Protein AF-Q2GEL8-F1 (afdb_monomer_lite)

Organism: Ehrlichia sennetsu (strain ATCC VR-367 / Miyayama) (NCBI:txid222891)

Secondary structure (DSSP, 8-state):
-HHHHHHHHHHTTS-HHHHHHHHHHHHHHHHHHHHHHHHHHHHHHHHHHHH---HHHHHHHHHHHHHHHHHHHHHHHHHSTT-THHHHHHHHHHHHHHHHHHHHIIIIIHHHTT-

Structure (mmCIF, N/CA/C/O backbone):
data_AF-Q2GEL8-F1
#
_entry.id   AF-Q2GEL8-F1
#
loop_
_atom_site.group_PDB
_atom_site.id
_atom_site.type_symbol
_atom_site.label_atom_id
_atom_site.label_alt_id
_atom_site.label_comp_id
_atom_site.label_asym_id
_atom_site.label_entity_id
_atom_site.label_seq_id
_atom_site.pdbx_PDB_ins_code
_atom_site.Cartn_x
_atom_site.Cartn_y
_atom_site.Cartn_z
_atom_site.occupancy
_atom_site.B_iso_or_equiv
_atom_site.auth_seq_id
_atom_site.auth_comp_id
_atom_site.auth_asym_id
_atom_site.auth_atom_id
_atom_site.pdbx_PDB_model_num
ATOM 1 N N . MET A 1 1 ? -24.498 -0.396 8.745 1.00 47.06 1 MET A N 1
ATOM 2 C CA . MET A 1 1 ? -25.640 -1.146 9.320 1.00 47.06 1 MET A CA 1
ATOM 3 C C . MET A 1 1 ? -25.208 -2.151 10.400 1.00 47.06 1 MET A C 1
ATOM 5 O O . MET A 1 1 ? -25.666 -2.022 11.524 1.00 47.06 1 MET A O 1
ATOM 9 N N . VAL A 1 2 ? -24.254 -3.060 10.138 1.00 45.72 2 VAL A N 1
ATOM 10 C CA . VAL A 1 2 ? -23.774 -4.077 11.115 1.00 45.72 2 VAL A CA 1
ATOM 11 C C . VAL A 1 2 ? -23.125 -3.479 12.380 1.00 45.72 2 VAL A C 1
ATOM 13 O O . VAL A 1 2 ? -23.398 -3.933 13.487 1.00 45.72 2 VAL A O 1
ATOM 16 N N . ARG A 1 3 ? -22.345 -2.393 12.245 1.00 50.59 3 ARG A N 1
ATOM 17 C CA . ARG A 1 3 ? -21.762 -1.654 13.386 1.00 50.59 3 ARG A CA 1
ATOM 18 C C . ARG A 1 3 ? -22.811 -1.094 14.360 1.00 50.59 3 ARG A C 1
ATOM 20 O O . ARG A 1 3 ? -22.539 -1.011 15.547 1.00 50.59 3 ARG A O 1
ATOM 27 N N . SER A 1 4 ? -23.999 -0.731 13.875 1.00 55.75 4 SER A N 1
ATOM 28 C CA . SER A 1 4 ? -25.045 -0.109 14.701 1.00 55.75 4 SER A CA 1
ATOM 29 C C . SER A 1 4 ? -25.812 -1.145 15.530 1.00 55.75 4 SER A C 1
ATOM 31 O O . SER A 1 4 ? -26.131 -0.892 16.687 1.00 55.75 4 SER A O 1
ATOM 33 N N . LEU A 1 5 ? -26.011 -2.349 14.985 1.00 52.62 5 LEU A N 1
ATOM 34 C CA . LEU A 1 5 ? -26.721 -3.439 15.658 1.00 52.62 5 LEU A CA 1
ATOM 35 C C . LEU A 1 5 ? -25.863 -4.099 16.754 1.00 52.62 5 LEU A C 1
ATOM 37 O O . LEU A 1 5 ? -26.366 -4.402 17.831 1.00 52.62 5 LEU A O 1
ATOM 41 N N . ALA A 1 6 ? -24.550 -4.230 16.524 1.00 56.69 6 ALA A N 1
ATOM 42 C CA . ALA A 1 6 ? -23.603 -4.710 17.534 1.00 56.69 6 ALA A CA 1
ATOM 43 C C . ALA A 1 6 ? -23.461 -3.734 18.718 1.00 56.69 6 ALA A C 1
ATOM 45 O O . ALA A 1 6 ? -23.416 -4.161 19.869 1.00 56.69 6 ALA A O 1
ATOM 46 N N . VAL A 1 7 ? -23.441 -2.423 18.445 1.00 61.19 7 VAL A N 1
ATOM 47 C CA . VAL A 1 7 ? -23.374 -1.383 19.485 1.00 61.19 7 VAL A CA 1
ATOM 48 C C . VAL A 1 7 ? -24.662 -1.345 20.314 1.00 61.19 7 VAL A C 1
ATOM 50 O O . VAL A 1 7 ? -24.579 -1.314 21.538 1.00 61.19 7 VAL A O 1
ATOM 53 N N . LEU A 1 8 ? -25.835 -1.450 19.678 1.00 58.31 8 LEU A N 1
ATOM 54 C CA . LEU A 1 8 ? -27.134 -1.487 20.363 1.00 58.31 8 LEU A CA 1
ATOM 55 C C . LEU A 1 8 ? -27.321 -2.730 21.248 1.00 58.31 8 LEU A C 1
ATOM 57 O O . LEU A 1 8 ? -27.828 -2.610 22.361 1.00 58.31 8 LEU A O 1
ATOM 61 N N . LEU A 1 9 ? -26.880 -3.908 20.791 1.00 55.34 9 LEU A N 1
ATOM 62 C CA . LEU A 1 9 ? -26.953 -5.146 21.579 1.00 55.34 9 LEU A CA 1
ATOM 63 C C . LEU A 1 9 ? -25.987 -5.147 22.767 1.00 55.34 9 LEU A C 1
ATOM 65 O O . LEU A 1 9 ? -26.334 -5.653 23.832 1.00 55.34 9 LEU A O 1
ATOM 69 N N . LEU A 1 10 ? -24.801 -4.545 22.617 1.00 56.25 10 LEU A N 1
ATOM 70 C CA . LEU A 1 10 ? -23.892 -4.352 23.742 1.00 56.25 10 LEU A CA 1
ATOM 71 C C . LEU A 1 10 ? -24.542 -3.439 24.783 1.00 56.25 10 LEU A C 1
ATOM 73 O O . LEU A 1 10 ? -24.671 -3.859 25.929 1.00 56.25 10 LEU A O 1
ATOM 77 N N . GLN A 1 11 ? -25.033 -2.261 24.383 1.00 60.44 11 GLN A N 1
ATOM 78 C CA . GLN A 1 11 ? -25.577 -1.217 25.267 1.00 60.44 11 GLN A CA 1
ATOM 79 C C . GLN A 1 11 ? -26.686 -1.699 26.227 1.00 60.44 11 GLN A C 1
ATOM 81 O O . GLN A 1 11 ? -26.840 -1.129 27.304 1.00 60.44 11 GLN A O 1
ATOM 86 N N . ALA A 1 12 ? -27.393 -2.783 25.890 1.00 58.28 12 ALA A N 1
ATOM 87 C CA . ALA A 1 12 ? -28.451 -3.389 26.701 1.00 58.28 12 ALA A CA 1
ATOM 88 C C . ALA A 1 12 ? -27.969 -4.229 27.910 1.00 58.28 12 ALA A C 1
ATOM 90 O O . ALA A 1 12 ? -28.774 -4.548 28.780 1.00 58.28 12 ALA A O 1
ATOM 91 N N . SER A 1 13 ? -26.686 -4.604 27.989 1.00 59.28 13 SER A N 1
ATOM 92 C CA . SER A 1 13 ? -26.200 -5.629 28.938 1.00 59.28 13 SER A CA 1
ATOM 93 C C . SER A 1 13 ? -25.533 -5.109 30.221 1.00 59.28 13 SER A C 1
ATOM 95 O O . SER A 1 13 ? -25.142 -5.916 31.059 1.00 59.28 13 SER A O 1
ATOM 97 N N . GLY A 1 14 ? -25.352 -3.792 30.400 1.00 60.12 14 GLY A N 1
ATOM 98 C CA . GLY A 1 14 ? -24.701 -3.196 31.589 1.00 60.12 14 GLY A CA 1
ATOM 99 C C . GLY A 1 14 ? -23.212 -3.552 31.793 1.00 60.12 14 GLY A C 1
ATOM 100 O O . GLY A 1 14 ? -22.517 -2.893 32.560 1.00 60.12 14 GLY A O 1
ATOM 101 N N . LEU A 1 15 ? -22.698 -4.538 31.052 1.00 56.88 15 LEU A N 1
ATOM 102 C CA . LEU A 1 15 ? -21.329 -5.061 31.037 1.00 56.88 15 LEU A CA 1
ATOM 103 C C . LEU A 1 15 ? -20.501 -4.446 29.887 1.00 56.88 15 LEU A C 1
ATOM 105 O O . LEU A 1 15 ? -19.688 -5.109 29.245 1.00 56.88 15 LEU A O 1
ATOM 109 N N . THR A 1 16 ? -20.777 -3.190 29.541 1.00 64.94 16 THR A N 1
ATOM 110 C CA . THR A 1 16 ? -20.425 -2.623 28.231 1.00 64.94 16 THR A CA 1
ATOM 111 C C . THR A 1 16 ? -19.143 -1.823 28.231 1.00 64.94 16 THR A C 1
ATOM 113 O O . THR A 1 16 ? -18.383 -1.917 27.275 1.00 64.94 16 THR A O 1
ATOM 116 N N . SER A 1 17 ? -18.855 -1.083 29.300 1.00 69.31 17 SER A N 1
ATOM 117 C CA . SER A 1 17 ? -17.720 -0.158 29.344 1.00 69.31 17 SER A CA 1
ATOM 118 C C . SER A 1 17 ? -16.369 -0.878 29.310 1.00 69.31 17 SER A C 1
ATOM 120 O O . SER A 1 17 ? -15.501 -0.521 28.517 1.00 69.31 17 SER A O 1
ATOM 122 N N . VAL A 1 18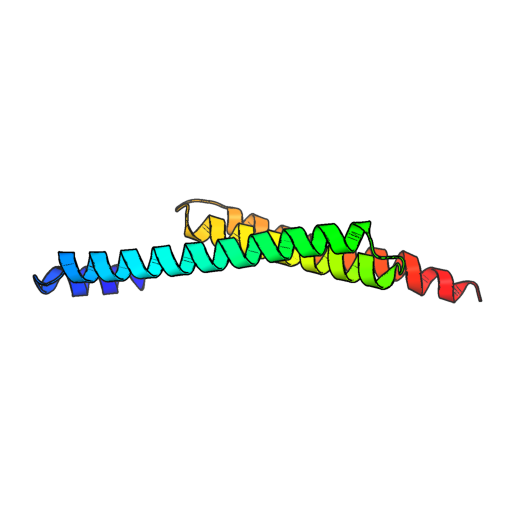 ? -16.202 -1.937 30.108 1.00 78.75 18 VAL A N 1
ATOM 123 C CA . VAL A 1 18 ? -14.949 -2.716 30.168 1.00 78.75 18 VAL A CA 1
ATOM 124 C C . VAL A 1 18 ? -14.722 -3.507 28.879 1.00 78.75 18 VAL A C 1
ATOM 126 O O . VAL A 1 18 ? -13.613 -3.528 28.347 1.00 78.75 18 VAL A O 1
ATOM 129 N N . LEU A 1 19 ? -15.774 -4.127 28.339 1.00 80.44 19 LEU A N 1
ATOM 130 C CA . LEU A 1 19 ? -15.679 -4.943 27.128 1.00 80.44 19 LEU A CA 1
ATOM 131 C C . LEU A 1 19 ? -15.456 -4.069 25.880 1.00 80.44 19 LEU A C 1
ATOM 133 O O . LEU A 1 19 ? -14.643 -4.416 25.026 1.00 80.44 19 LEU A O 1
ATOM 137 N N . GLN A 1 20 ? -16.086 -2.891 25.807 1.00 78.69 20 GLN A N 1
ATOM 138 C CA . GLN A 1 20 ? -15.800 -1.889 24.773 1.00 78.69 20 GLN A CA 1
ATOM 139 C C . GLN A 1 20 ? -14.368 -1.359 24.865 1.00 78.69 20 GLN A C 1
ATOM 141 O O . GLN A 1 20 ? -13.718 -1.220 23.830 1.00 78.69 20 GLN A O 1
ATOM 146 N N . LEU A 1 21 ? -13.856 -1.109 26.074 1.00 83.50 21 LEU A N 1
ATOM 147 C CA . LEU A 1 21 ? -12.474 -0.669 26.269 1.00 83.50 21 LEU A CA 1
ATOM 148 C C . LEU A 1 21 ? -11.476 -1.735 25.797 1.00 83.50 21 LEU A C 1
ATOM 150 O O . LEU A 1 21 ? -10.522 -1.410 25.095 1.00 83.50 21 LEU A O 1
ATOM 154 N N . TYR A 1 22 ? -11.725 -3.007 26.121 1.00 86.31 22 TYR A N 1
ATOM 155 C CA . TYR A 1 22 ? -10.907 -4.126 25.655 1.00 86.31 22 TYR A CA 1
ATOM 156 C C . TYR A 1 22 ? -10.921 -4.225 24.124 1.00 86.31 22 TYR A C 1
ATOM 158 O O . TYR A 1 22 ? -9.864 -4.246 23.498 1.00 86.31 22 TYR A O 1
ATOM 166 N N . LEU A 1 23 ? -12.101 -4.205 23.497 1.00 86.38 23 LEU A N 1
ATOM 167 C CA . LEU A 1 23 ? -12.226 -4.242 22.035 1.00 86.38 23 LEU A CA 1
ATOM 168 C C . LEU A 1 23 ? -11.525 -3.056 21.356 1.00 86.38 23 LEU A C 1
ATOM 170 O O . LEU A 1 23 ? -10.832 -3.250 20.358 1.00 86.38 23 LEU A O 1
ATOM 174 N N . ALA A 1 24 ? -11.670 -1.844 21.898 1.00 86.00 24 ALA A N 1
ATOM 175 C CA . ALA A 1 24 ? -11.007 -0.651 21.379 1.00 86.00 24 ALA A CA 1
ATOM 176 C C . ALA A 1 24 ? -9.480 -0.755 21.494 1.00 86.00 24 ALA A C 1
ATOM 178 O O . ALA A 1 24 ? -8.770 -0.433 20.542 1.00 86.00 24 ALA A O 1
ATOM 179 N N . PHE A 1 25 ? -8.978 -1.257 22.625 1.00 88.31 25 PHE A N 1
ATOM 180 C CA . PHE A 1 25 ? -7.553 -1.488 22.840 1.00 88.31 25 PHE A CA 1
ATOM 181 C C . PHE A 1 25 ? -6.971 -2.470 21.813 1.00 88.31 25 PHE A C 1
ATOM 183 O O . PHE A 1 25 ? -5.978 -2.154 21.159 1.00 88.31 25 PHE A O 1
ATOM 190 N N . TRP A 1 26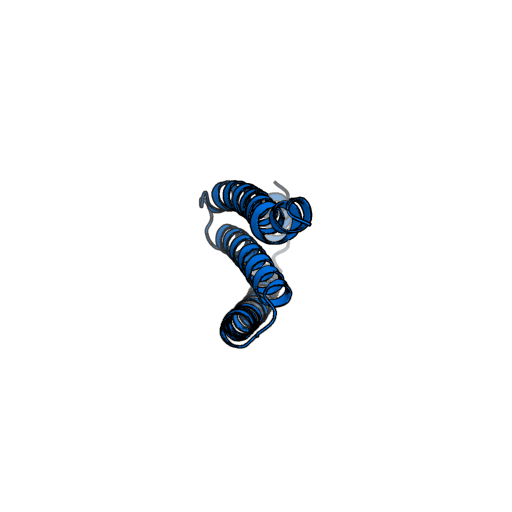 ? -7.613 -3.623 21.604 1.00 91.00 26 TRP A N 1
ATOM 191 C CA . TRP A 1 26 ? -7.160 -4.608 20.614 1.00 91.00 26 TRP A CA 1
ATOM 192 C C . TRP A 1 26 ? -7.241 -4.096 19.181 1.00 91.00 26 TRP A C 1
ATOM 194 O O . TRP A 1 26 ? -6.329 -4.339 18.392 1.00 91.00 26 TRP A O 1
ATOM 204 N N . PHE A 1 27 ? -8.300 -3.359 18.845 1.00 87.19 27 PHE A N 1
ATOM 205 C CA . PHE A 1 27 ? -8.434 -2.738 17.533 1.00 87.19 27 PHE A CA 1
ATOM 206 C C . PHE A 1 27 ? -7.298 -1.741 17.261 1.00 87.19 27 PHE A C 1
ATOM 208 O O . PHE A 1 27 ? -6.675 -1.798 16.200 1.00 87.19 27 PHE A O 1
ATOM 215 N N . LEU A 1 28 ? -6.980 -0.876 18.229 1.00 88.50 28 LEU A N 1
ATOM 216 C CA . LEU A 1 28 ? -5.873 0.079 18.127 1.00 88.50 28 LEU A CA 1
ATOM 217 C C . LEU A 1 28 ? -4.513 -0.619 18.020 1.00 88.50 28 LEU A C 1
ATOM 219 O O . LEU A 1 28 ? -3.697 -0.230 17.186 1.00 88.50 28 LEU A O 1
ATOM 223 N N . LEU A 1 29 ? -4.282 -1.667 18.816 1.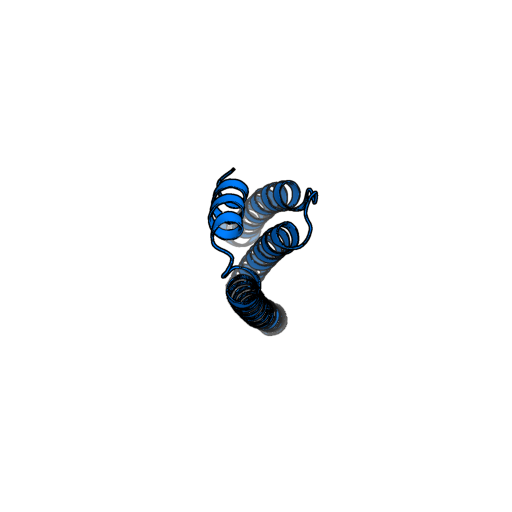00 93.06 29 LEU A N 1
ATOM 224 C CA . LEU A 1 29 ? -3.061 -2.471 18.749 1.00 93.06 29 LEU A CA 1
ATOM 225 C C . LEU A 1 29 ? -2.891 -3.102 17.359 1.00 93.06 29 LEU A C 1
ATOM 227 O O . LEU A 1 29 ? -1.823 -2.999 16.759 1.00 93.06 29 LEU A O 1
ATOM 231 N N . MET A 1 30 ? -3.950 -3.713 16.822 1.00 92.19 30 MET A N 1
ATOM 232 C CA . MET A 1 30 ? -3.925 -4.326 15.494 1.00 92.19 30 MET A CA 1
ATOM 233 C C . MET A 1 30 ? -3.628 -3.287 14.408 1.00 92.19 30 MET A C 1
ATOM 235 O O . MET A 1 30 ? -2.801 -3.533 13.532 1.00 92.19 30 MET A O 1
ATOM 239 N N . LEU A 1 31 ? -4.249 -2.107 14.490 1.00 91.06 31 LEU A N 1
ATOM 240 C CA . LEU A 1 31 ? -4.026 -1.025 13.536 1.00 91.06 31 LEU A CA 1
ATOM 241 C C . LEU A 1 31 ? -2.582 -0.513 13.581 1.00 91.06 31 LEU A C 1
ATOM 243 O O . LEU A 1 31 ? -1.972 -0.321 12.530 1.00 91.06 31 LEU A O 1
ATOM 247 N N . LEU A 1 32 ? -2.016 -0.352 14.780 1.00 94.00 32 LEU A N 1
ATOM 248 C CA . LEU A 1 32 ? -0.625 0.058 14.963 1.00 94.00 32 LEU A CA 1
ATOM 249 C C . LEU A 1 32 ? 0.346 -0.941 14.320 1.00 94.00 32 LEU A C 1
ATOM 251 O O . LEU A 1 32 ? 1.261 -0.534 13.606 1.00 94.00 32 LEU A O 1
ATOM 255 N N . ILE A 1 33 ? 0.128 -2.242 14.541 1.00 96.56 33 ILE A N 1
ATOM 256 C CA . ILE A 1 33 ? 0.961 -3.307 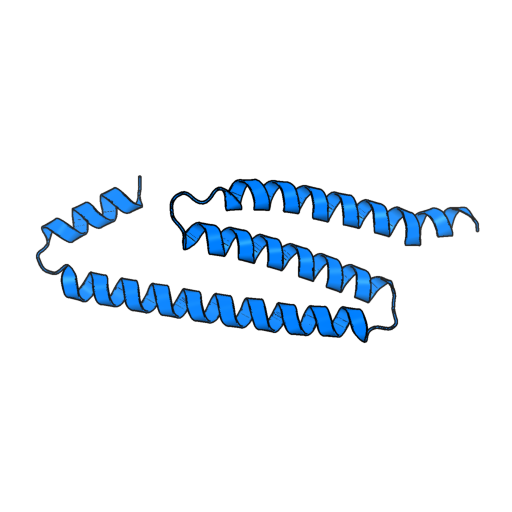13.969 1.00 96.56 33 ILE A CA 1
ATOM 257 C C . ILE A 1 33 ? 0.887 -3.279 12.439 1.00 96.56 33 ILE A C 1
ATOM 259 O O . ILE A 1 33 ? 1.924 -3.296 11.777 1.00 96.56 33 ILE A O 1
ATOM 263 N N . VAL A 1 34 ? -0.319 -3.185 11.870 1.00 95.00 34 VAL A N 1
ATOM 264 C CA . VAL A 1 34 ? -0.513 -3.109 10.412 1.00 95.00 34 VAL A CA 1
ATOM 265 C C . VAL A 1 34 ? 0.200 -1.890 9.829 1.00 95.00 34 VAL A C 1
ATOM 267 O O . VAL A 1 34 ? 0.904 -2.020 8.830 1.00 95.00 34 VAL A O 1
ATOM 270 N N . LEU A 1 35 ? 0.073 -0.721 10.462 1.00 95.75 35 LEU A N 1
ATOM 271 C CA . LEU A 1 35 ? 0.712 0.509 9.997 1.00 95.75 35 LEU A CA 1
ATOM 272 C C . LEU A 1 35 ? 2.246 0.410 10.050 1.00 95.75 35 LEU A C 1
ATOM 274 O O . LEU A 1 35 ? 2.918 0.807 9.101 1.00 95.75 35 LEU A O 1
ATOM 278 N N . ALA A 1 36 ? 2.802 -0.165 11.119 1.00 96.75 36 ALA A N 1
ATOM 279 C CA . ALA A 1 36 ? 4.244 -0.361 11.266 1.00 96.75 36 ALA A CA 1
ATOM 280 C C . ALA A 1 36 ? 4.811 -1.320 10.205 1.00 96.75 36 ALA A C 1
ATOM 282 O O . ALA A 1 36 ? 5.825 -1.023 9.567 1.00 96.75 36 ALA A O 1
ATOM 283 N N . VAL A 1 37 ? 4.142 -2.453 9.972 1.00 97.06 37 VAL A N 1
ATOM 284 C CA . VAL A 1 37 ? 4.534 -3.422 8.936 1.00 97.06 37 VAL A CA 1
ATOM 285 C C . VAL A 1 37 ? 4.447 -2.788 7.547 1.00 97.06 37 VAL A C 1
ATOM 287 O O . VAL A 1 37 ? 5.381 -2.907 6.761 1.00 97.06 37 VAL A O 1
ATOM 290 N N . LEU A 1 38 ? 3.370 -2.057 7.260 1.00 96.81 38 LEU A N 1
ATOM 291 C CA . LEU A 1 38 ? 3.156 -1.440 5.954 1.00 96.81 38 LEU A CA 1
ATOM 292 C C . LEU A 1 38 ? 4.164 -0.317 5.666 1.00 96.81 38 LEU A C 1
ATOM 294 O O . LEU A 1 38 ? 4.697 -0.233 4.565 1.00 96.81 38 LEU A O 1
ATOM 298 N N . LEU A 1 39 ? 4.481 0.527 6.650 1.00 97.00 39 LEU A N 1
ATOM 299 C CA . LEU A 1 39 ? 5.488 1.578 6.482 1.00 97.00 39 LEU A CA 1
ATOM 300 C C . LEU A 1 39 ? 6.907 1.008 6.371 1.00 97.00 39 LEU A C 1
ATOM 302 O O . LEU A 1 39 ? 7.697 1.485 5.556 1.00 97.00 39 LEU A O 1
ATOM 306 N N . SER A 1 40 ? 7.236 -0.025 7.152 1.00 97.31 40 SER A N 1
ATOM 307 C CA . SER A 1 40 ? 8.550 -0.673 7.066 1.00 97.31 40 SER A CA 1
ATOM 308 C C . SER A 1 40 ? 8.759 -1.386 5.727 1.00 97.31 40 SER A C 1
ATOM 310 O O . SER A 1 40 ? 9.829 -1.240 5.131 1.00 97.31 40 SER A O 1
ATOM 312 N N . SER A 1 41 ? 7.743 -2.073 5.190 1.00 97.00 41 SER A N 1
ATOM 313 C CA . SER A 1 41 ? 7.831 -2.674 3.855 1.00 97.00 41 SER A CA 1
ATOM 314 C C . SER A 1 41 ? 7.973 -1.609 2.765 1.00 97.00 41 SER A C 1
ATOM 316 O O . SER A 1 41 ? 8.789 -1.773 1.858 1.00 97.00 41 SER A O 1
ATOM 318 N N . MET A 1 42 ? 7.268 -0.477 2.881 1.00 96.94 42 MET A N 1
ATOM 319 C CA . MET A 1 42 ? 7.407 0.671 1.975 1.00 96.94 42 MET A CA 1
ATOM 320 C C . MET A 1 42 ? 8.802 1.276 1.957 1.00 96.94 42 MET A C 1
ATOM 322 O O . MET A 1 42 ? 9.338 1.573 0.883 1.00 96.94 42 MET A O 1
ATOM 326 N N . LEU A 1 43 ? 9.418 1.413 3.128 1.00 96.88 43 LEU A N 1
ATOM 327 C CA . LEU A 1 43 ? 10.797 1.867 3.239 1.00 96.88 43 LEU A CA 1
ATOM 328 C C . LEU A 1 43 ? 11.747 0.906 2.504 1.00 96.88 43 LEU A C 1
ATOM 330 O O . LEU A 1 43 ? 12.579 1.342 1.708 1.00 96.88 43 LEU A O 1
ATOM 334 N N . LEU A 1 44 ? 11.579 -0.403 2.719 1.00 95.94 44 LEU A N 1
ATOM 335 C CA . LEU A 1 44 ? 12.408 -1.441 2.101 1.00 95.94 44 LEU A CA 1
ATOM 336 C C . LEU A 1 44 ? 12.247 -1.485 0.573 1.00 95.94 44 LEU A C 1
ATOM 338 O O . LEU A 1 44 ? 13.223 -1.644 -0.159 1.00 95.94 44 LEU A O 1
ATOM 342 N N . LEU A 1 45 ? 11.022 -1.307 0.079 1.00 95.94 45 LEU A N 1
ATOM 343 C CA . LEU A 1 45 ? 10.710 -1.244 -1.351 1.00 95.94 45 LEU A CA 1
ATOM 344 C C . LEU A 1 45 ? 11.335 -0.014 -2.010 1.00 95.94 45 LEU A C 1
ATOM 346 O O . LEU A 1 45 ? 11.924 -0.125 -3.084 1.00 95.94 45 LEU A O 1
ATOM 350 N N . THR A 1 46 ? 11.282 1.138 -1.340 1.00 94.94 46 THR A N 1
ATOM 351 C CA . THR A 1 46 ? 11.944 2.364 -1.811 1.00 94.94 46 THR A CA 1
ATOM 352 C C . THR A 1 46 ? 13.455 2.164 -1.903 1.00 94.94 46 THR A C 1
ATOM 354 O O . THR A 1 46 ? 14.070 2.520 -2.907 1.00 94.94 46 THR A O 1
ATOM 357 N N . PHE A 1 47 ? 14.046 1.518 -0.896 1.00 95.31 47 PHE A N 1
ATOM 358 C CA . PHE A 1 47 ? 15.451 1.126 -0.920 1.00 95.31 47 PHE A CA 1
ATOM 359 C C . PHE A 1 47 ? 15.754 0.191 -2.106 1.00 95.31 47 PHE A C 1
ATOM 361 O O . PHE A 1 47 ? 16.675 0.458 -2.874 1.00 95.31 47 PHE A O 1
ATOM 368 N N . CYS A 1 48 ? 14.939 -0.841 -2.348 1.00 91.81 48 CYS A N 1
ATOM 369 C CA . CYS A 1 48 ? 15.124 -1.745 -3.493 1.00 91.81 48 CYS A CA 1
ATOM 370 C C . CYS A 1 48 ? 15.120 -1.011 -4.845 1.00 91.81 48 CYS A C 1
ATOM 372 O O . CYS A 1 48 ? 15.957 -1.299 -5.698 1.00 91.81 48 CYS A O 1
ATOM 374 N N . ILE A 1 49 ? 14.231 -0.031 -5.046 1.00 93.38 49 ILE A N 1
ATOM 375 C CA . ILE A 1 49 ? 14.156 0.741 -6.302 1.00 93.38 49 ILE A CA 1
ATOM 376 C C . ILE A 1 49 ? 15.467 1.494 -6.582 1.00 93.38 49 ILE A C 1
ATOM 378 O O . ILE A 1 49 ? 15.908 1.568 -7.736 1.00 93.38 49 ILE A O 1
ATOM 382 N N . VAL A 1 50 ? 16.094 2.044 -5.539 1.00 94.12 50 VAL A N 1
ATOM 383 C CA . VAL A 1 50 ? 17.352 2.795 -5.653 1.00 94.12 50 VAL A CA 1
ATOM 384 C C . VAL A 1 50 ? 18.532 1.859 -5.916 1.00 94.12 50 VAL A C 1
ATOM 386 O O . VAL A 1 50 ? 19.345 2.150 -6.792 1.00 94.12 50 VAL A O 1
ATOM 389 N N . PHE A 1 51 ? 18.607 0.733 -5.201 1.00 92.81 51 PHE A N 1
ATOM 390 C CA . PHE A 1 51 ? 19.798 -0.122 -5.172 1.00 92.81 51 PHE A CA 1
ATOM 391 C C . PHE A 1 51 ? 19.815 -1.264 -6.191 1.00 92.81 51 PHE A C 1
ATOM 393 O O . PHE A 1 51 ? 20.894 -1.741 -6.528 1.00 92.81 51 PHE A O 1
ATOM 400 N N . PHE A 1 52 ? 18.671 -1.724 -6.698 1.00 91.00 52 PHE A N 1
ATOM 401 C CA . PHE A 1 52 ? 18.677 -2.778 -7.712 1.00 91.00 52 PHE A CA 1
ATOM 402 C C . PHE A 1 52 ? 19.318 -2.303 -9.019 1.00 91.00 52 PHE A C 1
ATOM 404 O O . PHE A 1 52 ? 19.215 -1.140 -9.394 1.00 91.00 52 PHE A O 1
ATOM 411 N N . GLU A 1 53 ? 19.977 -3.203 -9.743 1.00 89.19 53 GLU A N 1
ATOM 412 C CA . GLU A 1 53 ? 20.540 -2.899 -11.066 1.00 89.19 53 GLU A CA 1
ATOM 413 C C . GLU A 1 53 ? 19.585 -3.319 -12.189 1.00 89.19 53 GLU A C 1
ATOM 415 O O . GLU A 1 53 ? 19.430 -2.618 -13.193 1.00 89.19 53 GLU A O 1
ATOM 420 N N . ALA A 1 54 ? 18.878 -4.438 -12.002 1.00 90.25 54 ALA A N 1
ATOM 421 C CA . ALA A 1 54 ? 17.960 -4.977 -12.991 1.00 90.25 54 ALA A CA 1
ATOM 422 C C . ALA A 1 54 ? 16.702 -4.105 -13.133 1.00 90.25 54 ALA A C 1
ATOM 424 O O . ALA A 1 54 ? 15.978 -3.835 -12.173 1.00 90.25 54 ALA A O 1
ATOM 425 N N . LYS A 1 55 ? 16.393 -3.708 -14.376 1.00 86.94 55 LYS A N 1
ATOM 426 C CA . LYS A 1 55 ? 15.198 -2.905 -14.701 1.00 86.94 55 LYS A CA 1
ATOM 427 C C . LYS 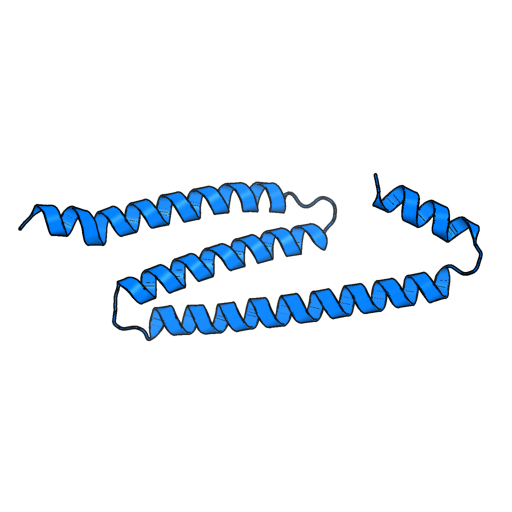A 1 55 ? 13.903 -3.591 -14.261 1.00 86.94 55 LYS A C 1
ATOM 429 O O . LYS A 1 55 ? 13.000 -2.921 -13.775 1.00 86.94 55 LYS A O 1
ATOM 434 N N . HIS A 1 56 ? 13.829 -4.911 -14.427 1.00 88.31 56 HIS A N 1
ATOM 435 C CA . HIS A 1 56 ? 12.674 -5.709 -14.024 1.00 88.31 56 HIS A CA 1
ATOM 436 C C . HIS A 1 56 ? 12.385 -5.569 -12.524 1.00 88.31 56 HIS A C 1
ATOM 438 O O . HIS A 1 56 ? 11.259 -5.261 -12.139 1.00 88.31 56 HIS A O 1
ATOM 444 N N . ASP A 1 57 ? 13.413 -5.696 -11.687 1.00 89.19 57 ASP A N 1
ATOM 445 C CA . ASP A 1 57 ? 13.242 -5.699 -10.235 1.00 89.19 57 ASP A CA 1
ATOM 446 C C . ASP A 1 57 ? 12.866 -4.310 -9.709 1.00 89.19 57 ASP A C 1
ATOM 448 O O . ASP A 1 57 ? 12.059 -4.192 -8.788 1.00 89.19 57 ASP A O 1
ATOM 452 N N . LYS A 1 58 ? 13.347 -3.242 -10.363 1.00 91.94 58 LYS A N 1
ATOM 453 C CA . LYS A 1 58 ? 12.883 -1.871 -10.094 1.00 91.94 58 LYS A CA 1
ATOM 454 C C . LYS A 1 58 ? 11.406 -1.680 -10.414 1.00 91.94 58 LYS A C 1
ATOM 456 O O . LYS A 1 58 ? 10.694 -1.059 -9.633 1.00 91.94 58 LYS A O 1
ATOM 461 N N . ILE A 1 59 ? 10.945 -2.199 -11.553 1.00 92.56 59 ILE A N 1
ATOM 462 C CA . ILE A 1 59 ? 9.540 -2.089 -11.974 1.00 92.56 59 ILE A CA 1
ATOM 463 C C . ILE A 1 59 ? 8.643 -2.887 -11.021 1.00 92.56 59 ILE A C 1
ATOM 465 O O . ILE A 1 59 ? 7.603 -2.387 -10.594 1.00 92.56 59 ILE A O 1
ATOM 469 N N . LEU A 1 60 ? 9.069 -4.091 -10.627 1.00 92.62 60 LEU A N 1
ATOM 470 C CA . LEU A 1 60 ? 8.352 -4.916 -9.658 1.00 92.62 60 LEU A CA 1
ATOM 471 C C . LEU A 1 60 ? 8.270 -4.240 -8.281 1.00 92.62 60 LEU A C 1
ATOM 473 O O . LEU A 1 60 ? 7.199 -4.222 -7.665 1.00 92.62 60 LEU A O 1
ATOM 477 N N . ALA A 1 61 ? 9.370 -3.642 -7.817 1.00 94.38 61 ALA A N 1
ATOM 478 C CA . ALA A 1 61 ? 9.405 -2.897 -6.564 1.00 94.38 61 ALA A CA 1
ATOM 479 C C . ALA A 1 61 ? 8.532 -1.631 -6.627 1.00 94.38 61 ALA A C 1
ATOM 481 O O . ALA A 1 61 ? 7.772 -1.374 -5.698 1.00 94.38 61 ALA A O 1
ATOM 482 N N . ALA A 1 62 ? 8.551 -0.883 -7.735 1.00 92.56 62 ALA A N 1
ATOM 483 C CA . ALA A 1 62 ? 7.704 0.298 -7.925 1.00 92.56 62 ALA A CA 1
ATOM 484 C C . ALA A 1 62 ? 6.206 -0.047 -7.952 1.00 92.56 62 ALA A C 1
ATOM 486 O O . ALA A 1 62 ? 5.398 0.642 -7.328 1.00 92.56 62 ALA A O 1
ATOM 487 N N . ASN A 1 63 ? 5.828 -1.144 -8.614 1.00 94.38 63 ASN A N 1
ATOM 488 C CA . ASN A 1 63 ? 4.447 -1.623 -8.613 1.00 94.38 63 ASN A CA 1
ATOM 489 C C . ASN A 1 63 ? 3.991 -2.034 -7.209 1.00 94.38 63 ASN A C 1
ATOM 491 O O . ASN A 1 63 ? 2.920 -1.644 -6.748 1.00 94.38 63 ASN A O 1
ATOM 495 N N . SER A 1 64 ? 4.838 -2.789 -6.509 1.00 95.12 64 SER A N 1
ATOM 496 C CA . SER A 1 64 ? 4.571 -3.201 -5.132 1.00 95.12 64 SER A CA 1
ATOM 497 C C . SER A 1 64 ? 4.496 -1.994 -4.192 1.00 95.12 64 SER A C 1
ATOM 499 O O . SER A 1 64 ? 3.704 -1.998 -3.257 1.00 95.12 64 SER A O 1
ATOM 501 N N . LEU A 1 65 ? 5.258 -0.928 -4.450 1.00 95.31 65 LEU A N 1
ATOM 502 C CA . LEU A 1 65 ? 5.147 0.329 -3.714 1.00 95.31 65 LEU A CA 1
ATOM 503 C C . LEU A 1 65 ? 3.782 0.993 -3.938 1.00 95.31 65 LEU A C 1
ATOM 505 O O . LEU A 1 65 ? 3.106 1.358 -2.978 1.00 95.31 65 LEU A O 1
ATOM 509 N N . SER A 1 66 ? 3.328 1.080 -5.191 1.00 93.88 66 SER A N 1
ATOM 510 C CA . SER A 1 66 ? 2.025 1.664 -5.532 1.00 93.88 66 SER A CA 1
ATOM 511 C C . SER A 1 66 ? 0.857 0.956 -4.832 1.00 93.88 66 SER A C 1
ATOM 513 O O . SER A 1 66 ? -0.017 1.625 -4.278 1.00 93.88 66 SER A O 1
ATOM 515 N N . THR A 1 67 ? 0.861 -0.379 -4.773 1.00 95.19 67 THR A N 1
ATOM 516 C CA . THR A 1 67 ? -0.220 -1.143 -4.122 1.00 95.19 67 THR A CA 1
ATOM 517 C C . THR A 1 67 ? -0.309 -0.889 -2.621 1.00 95.19 67 THR A C 1
ATOM 519 O O . THR A 1 67 ? -1.408 -0.791 -2.081 1.00 95.19 67 THR A O 1
ATOM 522 N N . HIS A 1 68 ? 0.811 -0.705 -1.930 1.00 95.56 68 HIS A N 1
ATOM 523 C CA . HIS A 1 68 ? 0.784 -0.378 -0.504 1.00 95.56 68 HIS A CA 1
ATOM 524 C C . HIS A 1 68 ? 0.320 1.058 -0.241 1.00 95.56 68 HIS A C 1
ATOM 526 O O . HIS A 1 68 ? -0.338 1.285 0.768 1.00 95.56 68 HIS A O 1
ATOM 532 N N . VAL A 1 69 ? 0.602 2.021 -1.128 1.00 95.00 69 VAL A N 1
ATOM 533 C CA . VAL A 1 69 ? 0.044 3.384 -1.014 1.00 95.00 69 VAL A CA 1
ATOM 534 C C . VAL A 1 69 ? -1.484 3.355 -1.147 1.00 95.00 69 VAL A C 1
ATOM 536 O O . VAL A 1 69 ? -2.193 4.052 -0.417 1.00 95.00 69 VAL A O 1
ATOM 539 N N . ILE A 1 70 ? -2.011 2.500 -2.026 1.00 96.00 70 ILE A N 1
ATOM 540 C CA . ILE A 1 70 ? -3.456 2.267 -2.158 1.00 96.00 70 ILE A CA 1
ATOM 541 C C . ILE A 1 70 ? -4.019 1.647 -0.871 1.00 96.00 70 ILE A C 1
ATOM 543 O O . ILE A 1 70 ? -5.000 2.151 -0.328 1.00 96.00 70 ILE A O 1
ATOM 547 N N . VAL A 1 71 ? -3.373 0.609 -0.328 1.00 95.19 71 VAL A N 1
ATOM 548 C CA . VAL A 1 71 ? -3.783 -0.006 0.950 1.00 95.19 71 VAL A CA 1
ATOM 549 C C . VAL A 1 71 ? -3.723 1.003 2.101 1.00 95.19 71 VAL A C 1
ATOM 551 O O . VAL A 1 71 ? -4.641 1.041 2.919 1.00 95.19 71 VAL A O 1
ATOM 554 N N . LEU A 1 72 ? -2.700 1.860 2.147 1.00 94.62 72 LEU A N 1
ATOM 555 C CA . LEU A 1 72 ? -2.583 2.941 3.127 1.00 94.62 72 LEU A CA 1
ATOM 556 C C . LEU A 1 72 ? -3.749 3.932 3.007 1.00 94.62 72 LEU A C 1
ATOM 558 O O . LEU A 1 72 ? -4.292 4.355 4.024 1.00 94.62 72 LEU A O 1
ATOM 562 N N . SER A 1 73 ? -4.174 4.255 1.784 1.00 93.56 73 SER A N 1
ATOM 563 C CA . SER A 1 73 ? -5.326 5.132 1.531 1.00 93.56 73 SER A CA 1
ATOM 564 C C . SER A 1 73 ? -6.632 4.501 2.028 1.00 93.56 73 SER A C 1
ATOM 566 O O . SER A 1 73 ? -7.435 5.164 2.686 1.00 93.56 73 SER A O 1
ATOM 568 N N . CYS A 1 74 ? -6.820 3.197 1.803 1.00 92.62 74 CYS A N 1
ATOM 569 C CA . CYS A 1 74 ? -7.951 2.448 2.356 1.00 92.62 74 CYS A CA 1
ATOM 570 C C . CYS A 1 74 ? -7.919 2.421 3.891 1.00 92.62 74 CYS A C 1
ATOM 572 O O . CYS A 1 74 ? -8.940 2.660 4.533 1.00 92.62 74 CYS A O 1
ATOM 574 N N . LEU A 1 75 ? -6.750 2.177 4.491 1.00 92.81 75 LEU A N 1
ATOM 575 C CA . LEU A 1 75 ? -6.580 2.175 5.945 1.00 92.81 75 LEU A CA 1
ATOM 576 C C . LEU A 1 75 ? -6.889 3.557 6.538 1.00 92.81 75 LEU A C 1
ATOM 578 O O . LEU A 1 75 ? -7.596 3.652 7.539 1.00 92.81 75 LEU A O 1
ATO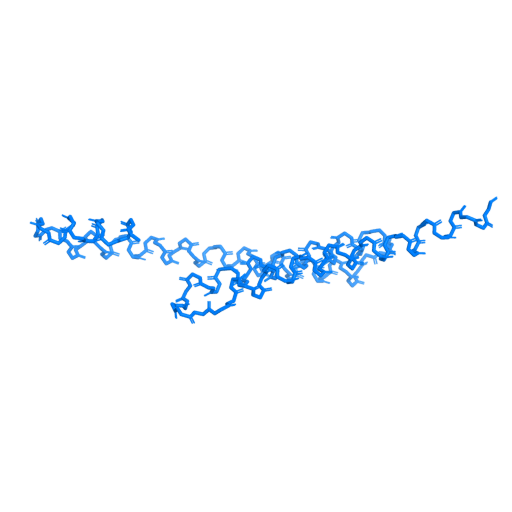M 582 N N . TYR A 1 76 ? -6.444 4.631 5.888 1.00 91.19 76 TYR A N 1
ATOM 583 C CA . TYR A 1 76 ? -6.772 5.997 6.288 1.00 91.19 76 TYR A CA 1
ATOM 584 C C . TYR A 1 76 ? -8.285 6.258 6.259 1.00 91.19 76 TYR A C 1
ATOM 586 O O . TYR A 1 76 ? -8.831 6.829 7.204 1.00 91.19 76 TYR A O 1
ATOM 594 N N . SER A 1 77 ? -8.987 5.746 5.243 1.00 89.56 77 SER A N 1
ATOM 595 C CA . SER A 1 77 ? -10.450 5.842 5.161 1.00 89.56 77 SER A CA 1
ATOM 596 C C . SER A 1 77 ? -11.165 5.142 6.325 1.00 89.56 77 SER A C 1
ATOM 598 O O . SER A 1 77 ? -12.213 5.600 6.775 1.00 89.56 77 SER A O 1
ATOM 600 N N . THR A 1 78 ? -10.578 4.080 6.892 1.00 86.38 78 THR A N 1
ATOM 601 C CA . THR A 1 78 ? -11.138 3.429 8.092 1.00 86.38 78 THR A CA 1
ATOM 602 C C . THR A 1 78 ? -10.952 4.230 9.384 1.00 86.38 78 THR A C 1
ATOM 604 O O . THR A 1 78 ? -11.724 4.037 10.327 1.00 86.38 78 THR A O 1
ATOM 607 N N . LEU A 1 79 ? -9.950 5.115 9.436 1.00 87.25 79 LEU A N 1
ATOM 608 C CA . LEU A 1 79 ? -9.641 5.965 10.590 1.00 87.25 79 LEU A CA 1
ATOM 609 C C . LEU A 1 79 ? -10.467 7.253 10.603 1.00 87.25 79 LEU A C 1
ATOM 611 O O . LEU A 1 79 ? -10.879 7.701 11.671 1.00 87.25 79 LEU A O 1
ATOM 615 N N . VAL A 1 80 ? -10.693 7.845 9.428 1.00 87.44 80 VAL A N 1
ATOM 616 C CA . VAL A 1 80 ? -11.383 9.130 9.284 1.00 87.44 80 VAL A CA 1
ATOM 617 C C . VAL A 1 80 ? -12.778 8.897 8.696 1.00 87.44 80 VAL A C 1
ATOM 619 O O . VAL A 1 80 ? -12.891 8.687 7.481 1.00 87.44 80 VAL A O 1
ATOM 622 N N . PRO A 1 81 ? -13.842 8.916 9.526 1.00 72.88 81 PRO A N 1
ATOM 623 C CA . PRO A 1 81 ? -15.210 8.880 9.019 1.00 72.88 81 PRO A CA 1
ATOM 624 C C . PRO A 1 81 ? -15.450 10.099 8.111 1.00 72.88 81 PRO A C 1
ATOM 626 O O . PRO A 1 81 ? -14.911 11.171 8.368 1.00 72.88 81 PRO A O 1
ATOM 629 N N . ASP A 1 82 ? -16.214 9.909 7.032 1.00 76.00 82 ASP A N 1
ATOM 630 C CA . ASP A 1 82 ? -16.536 10.916 5.996 1.00 76.00 82 ASP A CA 1
ATOM 631 C C . ASP A 1 82 ? -15.410 11.284 5.022 1.00 76.00 82 ASP A C 1
ATOM 633 O O . ASP A 1 82 ? -15.448 12.307 4.336 1.00 76.00 82 ASP A O 1
ATOM 637 N N . SER A 1 83 ? -14.398 10.429 4.916 1.00 81.94 83 SER A N 1
ATOM 638 C CA . SER A 1 83 ? -13.274 10.671 4.025 1.00 81.94 83 SER A CA 1
ATOM 639 C C . SER A 1 83 ? -13.450 9.952 2.675 1.00 81.94 83 SER A C 1
ATOM 641 O O . SER A 1 83 ? -13.605 8.733 2.606 1.00 81.94 83 SER A O 1
ATOM 643 N N . ASN A 1 84 ? -13.377 10.701 1.568 1.00 86.94 84 ASN A N 1
ATOM 644 C CA . ASN A 1 84 ? -13.527 10.177 0.196 1.00 86.94 84 ASN A CA 1
ATOM 645 C C . ASN A 1 84 ? -12.265 9.448 -0.322 1.00 86.94 84 ASN A C 1
ATOM 647 O O . ASN A 1 84 ? -12.055 9.312 -1.527 1.00 86.94 84 ASN A O 1
ATOM 651 N N . PHE A 1 85 ? -11.385 8.989 0.575 1.00 88.56 85 PHE A N 1
ATOM 652 C CA . PHE A 1 85 ? -10.120 8.345 0.199 1.00 88.56 85 PHE A CA 1
ATOM 653 C C . PHE A 1 85 ? -10.315 6.979 -0.447 1.00 88.56 85 PHE A C 1
ATOM 655 O O . PHE A 1 85 ? -9.435 6.531 -1.175 1.00 88.56 85 PHE A O 1
ATOM 662 N N . LEU A 1 86 ? -11.455 6.329 -0.214 1.00 90.88 86 LEU A N 1
ATOM 663 C CA . LEU A 1 86 ? -11.766 5.046 -0.831 1.00 90.88 86 LEU A CA 1
ATOM 664 C C . LEU A 1 86 ? -12.010 5.193 -2.345 1.00 90.88 86 LEU A C 1
ATOM 666 O O . LEU A 1 86 ? -11.500 4.395 -3.129 1.00 90.88 86 LEU A O 1
ATOM 670 N N . ASP A 1 87 ? -12.683 6.266 -2.764 1.00 93.00 87 ASP A N 1
ATOM 671 C CA . ASP A 1 87 ? -12.890 6.587 -4.183 1.00 93.00 87 ASP A CA 1
ATOM 672 C C . ASP A 1 87 ? -11.562 6.938 -4.864 1.00 93.00 87 ASP A C 1
ATOM 674 O O . ASP A 1 87 ? -11.256 6.463 -5.961 1.00 93.00 87 ASP A O 1
ATOM 678 N N . ILE A 1 88 ? -10.723 7.710 -4.167 1.00 92.06 88 ILE A N 1
ATOM 679 C CA . ILE A 1 88 ? -9.364 8.028 -4.612 1.00 92.06 88 ILE A CA 1
ATOM 680 C C . ILE A 1 88 ? -8.545 6.736 -4.759 1.00 92.06 88 ILE A C 1
ATOM 682 O O . ILE A 1 88 ? -7.910 6.529 -5.790 1.00 92.06 88 ILE A O 1
ATOM 686 N N . ALA A 1 89 ? -8.598 5.826 -3.784 1.00 94.50 89 ALA A N 1
ATOM 687 C CA . ALA A 1 89 ? -7.875 4.556 -3.823 1.00 94.50 89 ALA A CA 1
ATOM 688 C C . ALA A 1 89 ? -8.261 3.701 -5.043 1.00 94.50 89 ALA A C 1
ATOM 690 O O . ALA A 1 89 ? -7.382 3.124 -5.692 1.00 94.50 89 ALA A O 1
ATOM 691 N N . TYR A 1 90 ? -9.544 3.667 -5.417 1.00 94.00 90 TYR A N 1
ATOM 692 C CA . TYR A 1 90 ? -9.990 2.983 -6.633 1.00 94.00 90 TYR A CA 1
ATOM 693 C C . TYR A 1 90 ? -9.377 3.585 -7.897 1.00 94.00 90 TYR A C 1
ATOM 695 O O . TYR A 1 90 ? -8.818 2.852 -8.716 1.00 94.00 90 TYR A O 1
ATOM 703 N N . ILE A 1 91 ? -9.415 4.911 -8.046 1.00 95.31 91 ILE A N 1
ATOM 704 C CA . ILE A 1 91 ? -8.835 5.593 -9.211 1.00 95.31 91 ILE A CA 1
ATOM 705 C C . ILE A 1 91 ? -7.325 5.329 -9.288 1.00 95.31 91 ILE A C 1
ATOM 707 O O . ILE A 1 91 ? -6.809 4.976 -10.350 1.00 95.31 91 ILE A O 1
ATOM 711 N N . TYR A 1 92 ? -6.619 5.428 -8.160 1.00 93.44 92 TYR A N 1
ATOM 712 C CA . TYR A 1 92 ? -5.182 5.160 -8.090 1.00 93.44 92 TYR A CA 1
ATOM 713 C C . TYR A 1 92 ? -4.838 3.702 -8.415 1.00 93.44 92 TYR A C 1
ATOM 715 O O . TYR A 1 92 ? -3.796 3.450 -9.017 1.00 93.44 92 TYR A O 1
ATOM 723 N N . THR A 1 93 ? -5.722 2.752 -8.101 1.00 95.19 93 THR A N 1
ATOM 724 C CA . THR A 1 93 ? -5.552 1.338 -8.475 1.00 95.19 93 THR A CA 1
ATOM 725 C C . THR A 1 93 ? -5.567 1.154 -9.989 1.00 95.19 93 THR A C 1
ATOM 727 O O . THR A 1 93 ? -4.663 0.527 -10.544 1.00 95.19 93 THR A O 1
ATOM 730 N N . PHE A 1 94 ? -6.548 1.741 -10.679 1.00 95.50 94 PHE A N 1
ATOM 731 C CA . PHE A 1 94 ? -6.615 1.665 -12.140 1.00 95.50 94 PHE A CA 1
ATOM 732 C C . PHE A 1 94 ? -5.437 2.382 -12.801 1.00 95.50 94 PHE A C 1
ATOM 734 O O . PHE A 1 94 ? -4.826 1.837 -13.721 1.00 95.50 94 PHE A O 1
ATOM 741 N N . MET A 1 95 ? -5.070 3.564 -12.302 1.00 95.06 95 MET A N 1
ATOM 742 C CA . MET A 1 95 ? -3.925 4.322 -12.813 1.00 95.06 95 MET A CA 1
ATOM 743 C C . MET A 1 95 ? -2.605 3.565 -12.632 1.00 95.06 95 MET A C 1
ATOM 745 O O . MET A 1 95 ? -1.811 3.501 -13.570 1.00 95.06 95 MET A O 1
ATOM 749 N N . GLY A 1 96 ? -2.385 2.944 -11.468 1.00 92.94 96 GLY A N 1
ATOM 750 C CA . GLY A 1 96 ? -1.201 2.126 -11.201 1.00 92.94 96 GLY A CA 1
ATOM 751 C C . GLY A 1 96 ? -1.101 0.926 -12.144 1.00 92.94 96 GLY A C 1
ATOM 752 O O . GLY A 1 96 ? -0.044 0.679 -12.724 1.00 92.94 96 GLY A O 1
ATOM 753 N N . PHE A 1 97 ? -2.220 0.235 -12.381 1.00 93.25 97 PHE A N 1
ATOM 754 C CA . PHE A 1 97 ? -2.273 -0.895 -13.308 1.00 93.25 97 PHE A CA 1
ATOM 755 C C . PHE A 1 97 ? -1.997 -0.482 -14.762 1.00 93.25 97 PHE A C 1
ATOM 757 O O . PHE A 1 97 ? -1.138 -1.071 -15.421 1.00 93.25 97 PHE A O 1
ATOM 764 N N . ILE A 1 98 ? -2.681 0.553 -15.260 1.00 94.81 98 ILE A N 1
ATOM 765 C CA . ILE A 1 98 ? -2.497 1.051 -16.633 1.00 94.81 98 ILE A CA 1
ATOM 766 C C . ILE A 1 98 ? -1.059 1.547 -16.832 1.00 94.81 98 ILE A C 1
ATOM 768 O O . ILE A 1 98 ? -0.425 1.216 -17.836 1.00 94.81 98 ILE A O 1
ATOM 772 N N . GLY A 1 99 ? -0.520 2.292 -15.861 1.00 92.38 99 GLY A N 1
ATOM 773 C CA . GLY A 1 99 ? 0.856 2.783 -15.885 1.00 92.38 99 GLY A CA 1
ATOM 774 C C . GLY A 1 99 ? 1.880 1.650 -15.959 1.00 92.38 99 GLY A C 1
ATOM 775 O O . GLY A 1 99 ? 2.782 1.694 -16.797 1.00 92.38 99 GLY A O 1
ATOM 776 N N . LEU A 1 100 ? 1.709 0.597 -15.153 1.00 93.94 100 LEU A N 1
ATOM 777 C CA . LEU A 1 100 ? 2.578 -0.580 -15.182 1.00 93.94 100 LEU A CA 1
ATOM 778 C C . LEU A 1 100 ? 2.573 -1.262 -16.554 1.00 93.94 100 LEU A C 1
ATOM 780 O O . LEU A 1 100 ? 3.639 -1.512 -17.120 1.00 93.94 100 LEU A O 1
ATOM 784 N N . VAL A 1 101 ? 1.386 -1.549 -17.097 1.00 92.56 101 VAL A N 1
ATOM 785 C CA . VAL A 1 101 ? 1.238 -2.202 -18.408 1.00 92.56 101 VAL A CA 1
ATOM 786 C C . VAL A 1 101 ? 1.891 -1.359 -19.506 1.00 92.56 101 VAL A C 1
ATOM 788 O O . VAL A 1 101 ? 2.613 -1.900 -20.346 1.00 92.56 101 VAL A O 1
ATOM 791 N N . GLY A 1 102 ? 1.702 -0.037 -19.474 1.00 92.75 102 GLY A N 1
ATOM 792 C CA . GLY A 1 102 ? 2.332 0.890 -20.415 1.00 92.75 102 GLY A CA 1
ATOM 793 C C . GLY A 1 102 ? 3.861 0.853 -20.356 1.00 92.75 102 GLY A C 1
ATOM 794 O O . GLY A 1 102 ? 4.516 0.718 -21.391 1.00 92.75 102 GLY A O 1
ATOM 795 N N . ILE A 1 103 ? 4.436 0.902 -19.151 1.00 90.81 103 ILE A N 1
ATOM 796 C CA . ILE A 1 103 ? 5.891 0.859 -18.935 1.00 90.81 103 ILE A CA 1
ATOM 797 C C . ILE A 1 103 ? 6.480 -0.472 -19.410 1.00 90.81 103 ILE A C 1
ATOM 799 O O . ILE A 1 103 ? 7.496 -0.484 -20.107 1.00 90.81 103 ILE A O 1
ATOM 803 N N . VAL A 1 104 ? 5.849 -1.596 -19.065 1.00 90.94 104 VAL A N 1
ATOM 804 C CA . VAL A 1 104 ? 6.323 -2.929 -19.464 1.00 90.94 104 VAL A CA 1
ATOM 805 C C . VAL A 1 104 ? 6.287 -3.088 -20.985 1.00 90.94 104 VAL A C 1
ATOM 807 O O . VAL A 1 104 ? 7.260 -3.563 -21.573 1.00 90.94 104 VAL A O 1
ATOM 810 N N . ASN A 1 105 ? 5.211 -2.642 -21.639 1.00 89.06 105 ASN A N 1
ATOM 811 C CA . ASN A 1 105 ? 5.096 -2.683 -23.097 1.00 89.06 105 ASN A CA 1
ATOM 812 C C . ASN A 1 105 ? 6.193 -1.834 -23.768 1.00 89.06 105 ASN A C 1
ATOM 814 O O . ASN A 1 105 ? 6.881 -2.301 -24.677 1.00 89.06 105 ASN A O 1
ATOM 818 N N . PHE A 1 106 ? 6.437 -0.625 -23.258 1.00 86.62 106 PHE A N 1
ATOM 819 C CA . PHE A 1 106 ? 7.472 0.261 -23.786 1.00 86.62 106 PHE A CA 1
ATOM 820 C C . PHE A 1 106 ? 8.892 -0.304 -23.622 1.00 86.62 106 PHE A C 1
ATOM 822 O O . PHE A 1 106 ? 9.667 -0.305 -24.576 1.00 86.62 106 PHE A O 1
ATOM 829 N N . ILE A 1 107 ? 9.241 -0.793 -22.428 1.00 85.69 107 ILE A N 1
ATOM 830 C CA . ILE A 1 107 ? 10.611 -1.226 -22.112 1.00 85.69 107 ILE A CA 1
ATOM 831 C C . ILE A 1 107 ? 10.938 -2.586 -22.731 1.00 85.69 107 ILE A C 1
ATOM 833 O O . ILE A 1 107 ? 12.039 -2.768 -23.254 1.00 85.69 107 ILE A O 1
ATOM 837 N N . PHE A 1 108 ? 10.020 -3.548 -22.646 1.00 78.69 108 PHE A N 1
ATOM 838 C CA . PHE A 1 108 ? 10.302 -4.929 -23.034 1.00 78.69 108 PHE A CA 1
ATOM 839 C C . PHE A 1 108 ? 9.788 -5.246 -24.434 1.00 78.69 108 PHE A C 1
ATOM 841 O O . PHE A 1 108 ? 10.553 -5.721 -25.266 1.00 78.69 108 PHE A O 1
ATOM 848 N N . TYR A 1 109 ? 8.522 -4.950 -24.727 1.00 73.19 109 TYR A N 1
ATOM 849 C CA . TYR A 1 109 ? 7.876 -5.434 -25.949 1.00 73.19 109 TYR A CA 1
ATOM 850 C C . TYR A 1 109 ? 8.264 -4.627 -27.196 1.00 73.19 109 TYR A C 1
ATOM 852 O O . TYR A 1 109 ? 8.517 -5.203 -28.254 1.00 73.19 109 TYR A O 1
ATOM 860 N N . ASN A 1 110 ? 8.397 -3.302 -27.079 1.00 61.59 110 ASN A N 1
ATOM 861 C CA . ASN A 1 110 ? 8.824 -2.471 -28.208 1.00 61.59 110 ASN A CA 1
ATOM 862 C C . ASN A 1 110 ? 10.303 -2.697 -28.587 1.00 61.59 110 ASN A C 1
ATOM 864 O O . ASN A 1 110 ? 10.670 -2.615 -29.755 1.00 61.59 110 ASN A O 1
ATOM 868 N N . ASN A 1 111 ? 11.147 -3.062 -27.616 1.00 57.66 111 ASN A N 1
ATOM 869 C CA . ASN A 1 111 ? 12.545 -3.420 -27.863 1.00 57.66 111 ASN A CA 1
ATOM 870 C C . ASN A 1 111 ? 12.691 -4.802 -28.535 1.00 57.66 111 ASN A C 1
ATOM 872 O O . ASN A 1 111 ? 13.608 -5.009 -29.327 1.00 57.66 111 ASN A O 1
ATOM 876 N N . SER A 1 112 ? 11.774 -5.740 -28.272 1.00 57.53 112 SER A N 1
ATOM 877 C CA . SER A 1 112 ? 11.740 -7.056 -28.933 1.00 57.53 112 SER A CA 1
ATOM 878 C C . SER A 1 112 ? 11.307 -7.001 -30.398 1.00 57.53 112 SER A C 1
ATOM 880 O O . SER A 1 112 ? 11.561 -7.951 -31.125 1.00 57.53 112 SER A O 1
ATOM 882 N N . ARG A 1 113 ? 10.656 -5.917 -30.838 1.00 55.66 113 ARG A N 1
ATOM 883 C CA . ARG A 1 113 ? 10.153 -5.757 -32.214 1.00 55.66 113 ARG A CA 1
ATOM 884 C C . ARG A 1 113 ? 11.203 -5.230 -33.204 1.00 55.66 113 ARG A C 1
ATOM 886 O O . ARG A 1 113 ? 10.940 -5.196 -34.400 1.00 55.66 113 ARG A O 1
ATOM 893 N N . HIS A 1 114 ? 12.367 -4.816 -32.700 1.00 49.41 114 HIS A N 1
ATOM 894 C CA . HIS A 1 114 ? 13.512 -4.328 -33.478 1.00 49.41 114 HIS A CA 1
ATOM 895 C C . HIS A 1 114 ? 14.672 -5.343 -33.575 1.00 49.41 114 HIS A C 1
ATOM 897 O O . HIS A 1 114 ? 15.784 -4.975 -33.956 1.00 49.41 114 HIS A O 1
ATOM 903 N N . ARG A 1 115 ? 14.425 -6.616 -33.250 1.00 46.16 115 ARG A N 1
ATOM 904 C CA . ARG A 1 115 ? 15.288 -7.762 -33.571 1.00 46.16 115 ARG A CA 1
ATOM 905 C C . ARG A 1 115 ? 14.493 -8.780 -34.373 1.00 46.16 115 ARG A C 1
ATOM 907 O O . ARG A 1 115 ? 15.147 -9.509 -35.144 1.00 46.16 115 ARG A O 1
#

Foldseek 3Di:
DVVVVVQVVLVPPVPRPVVVVVVVVVVVVVLVVVVVVLVVLLVVLVVQLVPDPDPVSNLVSVLVNLVSVLVVLVSVCVVDPPDPSPVVSVVSVVVSVVVSVVVCCVPPVVVVVVD

Radius of gyration: 21.05 Å; chains: 1; bounding box: 49×19×65 Å

Sequence (115 aa):
MVRSLAVLLLQASGLTSVLQLYLAFWFLLMLLIVLAVLLSSMLLLTFCIVFFEAKHDKILAANSLSTHVIVLSCLYSTLVPDSNFLDIAYIYTFMGFIGLVGIVNFIFYNNSRHR

InterPro domains:
  IPR007208 Na(+)/H(+) antiporter subunit F-like [PF04066] (57-107)
  IPR007208 Na(+)/H(+) antiporter subunit F-like [PTHR34702] (29-111)

pLDDT: mean 84.19, std 14.93, range [45.72, 97.31]